Protein AF-A0A2K3MA76-F1 (afdb_monomer_lite)

Sequence (120 aa):
LRLFHVCEATLTKRLIEFENTDSSSLTVEELNAMAKEYEKNPVVLPNSEFKGSTSDDLVCEHKDSDVPCFALGLCEACYKDFDKLSGGFGGGLDPPAFQRAERERVKKTVSKERADVSIL

pLDDT: mean 79.53, std 14.63, range [44.19, 96.75]

Foldseek 3Di:
DPPDDDDPVVVVVVVVVVCPDPCVPDDPVRVVVVLVVVVVPPDDPPPDPCPPDPDQQAPPPCRVPPATRDPPSHGPVVQVVCCSVPVPPVDDDDDVVVVVVVVVVVVVVVVVVVVVVVVD

Structu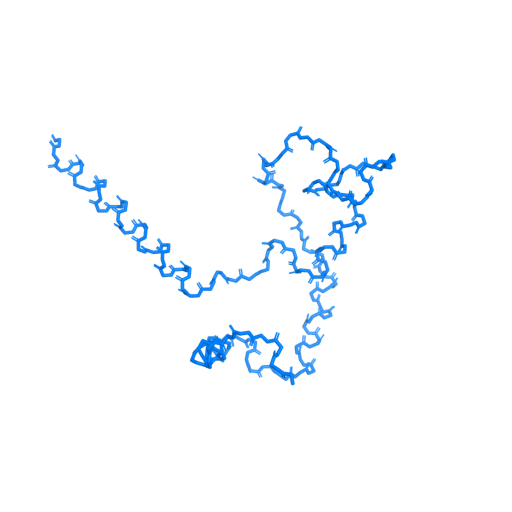re (mmCIF, N/CA/C/O backbone):
data_AF-A0A2K3MA76-F1
#
_entry.id   AF-A0A2K3MA76-F1
#
loop_
_atom_site.group_PDB
_atom_site.id
_atom_site.type_symbol
_atom_site.label_atom_id
_atom_site.label_alt_id
_atom_site.label_comp_id
_atom_site.label_asym_id
_atom_site.label_entity_id
_atom_site.label_seq_id
_atom_site.pdbx_PDB_ins_code
_atom_site.Cartn_x
_atom_site.Cartn_y
_atom_site.Cartn_z
_atom_site.occupancy
_atom_site.B_iso_or_equiv
_atom_site.auth_seq_id
_atom_site.auth_comp_id
_atom_site.auth_asym_id
_atom_site.auth_atom_id
_atom_site.pdbx_PDB_model_num
ATOM 1 N N . LEU A 1 1 ? -3.999 -24.295 9.321 1.00 51.06 1 LEU A N 1
ATOM 2 C CA . LEU A 1 1 ? -2.929 -23.306 9.065 1.00 51.06 1 LEU A CA 1
ATOM 3 C C . LEU A 1 1 ? -3.249 -22.020 9.822 1.00 51.06 1 LEU A C 1
ATOM 5 O O . LEU A 1 1 ? -4.307 -21.459 9.577 1.00 51.06 1 LEU A O 1
ATOM 9 N N . ARG A 1 2 ? -2.384 -21.560 10.739 1.00 61.66 2 ARG A N 1
ATOM 10 C CA . ARG A 1 2 ? -2.339 -20.135 11.120 1.00 61.66 2 ARG A CA 1
ATOM 11 C C . ARG A 1 2 ? -1.267 -19.511 10.244 1.00 61.66 2 ARG A C 1
ATOM 13 O O . ARG A 1 2 ? -0.106 -19.866 10.388 1.00 61.66 2 ARG A O 1
ATOM 20 N N . LEU A 1 3 ? -1.679 -18.679 9.292 1.00 71.69 3 LEU A N 1
ATOM 21 C CA . LEU A 1 3 ? -0.782 -18.152 8.262 1.00 71.69 3 LEU A CA 1
ATOM 22 C C . LEU A 1 3 ? 0.184 -17.088 8.821 1.00 71.69 3 LEU A C 1
ATOM 24 O O . LEU A 1 3 ? 1.248 -16.880 8.257 1.00 71.69 3 LEU A O 1
ATOM 28 N N . PHE A 1 4 ? -0.144 -16.472 9.965 1.00 72.25 4 PHE A N 1
ATOM 29 C CA . PHE A 1 4 ? 0.675 -15.443 10.608 1.00 72.25 4 PHE A CA 1
ATOM 30 C C . PHE A 1 4 ? 0.630 -15.554 12.140 1.00 72.25 4 PHE A C 1
ATOM 32 O O . PHE A 1 4 ? -0.422 -15.828 12.724 1.00 72.25 4 PHE A O 1
ATOM 39 N N . HIS A 1 5 ? 1.763 -15.303 12.803 1.00 82.56 5 HIS A N 1
ATOM 40 C CA . HIS A 1 5 ? 1.861 -15.189 14.263 1.00 82.56 5 HIS A CA 1
ATOM 41 C C . HIS A 1 5 ? 1.586 -13.746 14.705 1.00 82.56 5 HIS A C 1
ATOM 43 O O . HIS A 1 5 ? 2.498 -13.012 15.077 1.00 82.56 5 HIS A O 1
ATOM 49 N N . VAL A 1 6 ? 0.320 -13.330 14.645 1.00 86.94 6 VAL A N 1
ATOM 50 C CA . VAL A 1 6 ? -0.126 -12.006 15.107 1.00 86.94 6 VAL A CA 1
ATOM 51 C C . VAL A 1 6 ? -1.101 -12.170 16.270 1.00 86.94 6 VAL A C 1
ATOM 53 O O . VAL A 1 6 ? -1.945 -13.064 16.268 1.00 86.94 6 VAL A O 1
ATOM 56 N N . CYS A 1 7 ? -0.967 -11.312 17.283 1.00 89.62 7 CYS A N 1
ATOM 57 C CA . CYS A 1 7 ? -1.887 -11.267 18.415 1.00 89.62 7 CYS A CA 1
ATOM 58 C C . CYS A 1 7 ? -3.274 -10.790 17.960 1.00 89.62 7 CYS A C 1
ATOM 60 O O . CYS A 1 7 ? -3.385 -9.803 17.233 1.00 89.62 7 CYS A O 1
ATOM 62 N N . GLU A 1 8 ? -4.332 -11.442 18.439 1.00 91.25 8 GLU A N 1
ATOM 63 C CA . GLU A 1 8 ? -5.719 -11.071 18.138 1.00 91.25 8 GLU A CA 1
ATOM 64 C C . GLU A 1 8 ? -6.002 -9.598 18.460 1.00 91.25 8 GLU A C 1
ATOM 66 O O . GLU A 1 8 ? -6.529 -8.874 17.623 1.00 91.25 8 GLU A O 1
ATOM 71 N N . ALA A 1 9 ? -5.531 -9.105 19.610 1.00 91.38 9 ALA A N 1
ATOM 72 C CA . ALA A 1 9 ? -5.682 -7.700 19.989 1.00 91.38 9 ALA A CA 1
ATOM 73 C C . ALA A 1 9 ? -5.041 -6.735 18.975 1.00 91.38 9 ALA A C 1
ATOM 75 O O . ALA A 1 9 ? -5.537 -5.628 18.760 1.00 91.38 9 ALA A O 1
ATOM 76 N N . THR A 1 10 ? -3.943 -7.146 18.334 1.00 89.38 10 THR A N 1
ATOM 77 C CA . THR A 1 10 ? -3.314 -6.363 17.267 1.00 89.38 10 THR A CA 1
ATOM 78 C C . THR A 1 10 ? -4.192 -6.338 16.022 1.00 89.38 10 THR A C 1
ATOM 80 O O . THR A 1 10 ? -4.365 -5.265 15.450 1.00 89.38 10 THR A O 1
ATOM 83 N N . LEU A 1 11 ? -4.785 -7.471 15.632 1.00 90.12 11 LEU A N 1
ATOM 84 C CA . LEU A 1 11 ? -5.709 -7.530 14.495 1.00 90.12 11 LEU A CA 1
ATOM 85 C C . LEU A 1 11 ? -6.953 -6.672 14.739 1.00 90.12 11 LEU A C 1
ATOM 87 O O . LEU A 1 11 ? -7.269 -5.821 13.912 1.00 90.12 11 LEU A O 1
ATOM 91 N N . THR A 1 12 ? -7.598 -6.810 15.898 1.00 92.00 12 THR A N 1
ATOM 92 C CA . THR A 1 12 ? -8.787 -6.018 16.253 1.00 92.00 12 THR A CA 1
ATOM 93 C C . THR A 1 12 ? -8.495 -4.523 16.224 1.00 92.00 12 THR A C 1
ATOM 95 O O . THR A 1 12 ? -9.280 -3.745 15.689 1.00 92.00 12 THR A O 1
ATOM 98 N N . LYS A 1 13 ? -7.330 -4.102 16.730 1.00 90.25 13 LYS A N 1
ATOM 99 C CA . LYS A 1 13 ? -6.934 -2.692 16.677 1.00 90.25 13 LYS A CA 1
ATOM 100 C C . LYS A 1 13 ? -6.809 -2.179 15.242 1.00 90.25 13 LYS A C 1
ATOM 102 O O . LYS A 1 13 ? -7.229 -1.060 14.976 1.00 90.25 13 LYS A O 1
ATOM 107 N N . ARG A 1 14 ? -6.270 -2.985 14.322 1.00 88.81 14 ARG A N 1
ATOM 108 C CA . ARG A 1 14 ? -6.175 -2.618 12.901 1.00 88.81 14 ARG A CA 1
ATOM 109 C C . ARG A 1 14 ? -7.538 -2.557 12.215 1.00 88.81 14 ARG A C 1
ATOM 111 O O . ARG A 1 14 ? -7.737 -1.676 11.390 1.00 88.81 14 ARG A O 1
ATOM 118 N N . LEU A 1 15 ? -8.475 -3.428 12.587 1.00 91.94 15 LEU A N 1
ATOM 119 C CA . LEU A 1 15 ? -9.848 -3.378 12.072 1.00 91.94 15 LEU A CA 1
ATOM 120 C C . LEU A 1 15 ? -10.577 -2.105 12.518 1.00 91.94 15 LEU A C 1
ATOM 122 O O . LEU A 1 15 ? -11.192 -1.444 11.692 1.00 91.94 15 LEU A O 1
ATOM 126 N N . ILE A 1 16 ? -10.433 -1.710 13.786 1.00 91.50 16 ILE A N 1
ATOM 127 C CA . ILE A 1 16 ? -10.991 -0.444 14.288 1.00 91.50 16 ILE A CA 1
ATOM 128 C C . ILE A 1 16 ? -10.325 0.753 13.595 1.00 91.50 16 ILE A C 1
ATOM 130 O O . ILE A 1 16 ? -10.993 1.716 13.234 1.00 91.50 16 ILE A O 1
ATOM 134 N N . GLU A 1 17 ? -9.003 0.722 13.396 1.00 88.31 17 GLU A N 1
ATOM 135 C CA . GLU A 1 17 ? -8.302 1.772 12.640 1.00 88.31 17 GLU A CA 1
ATOM 136 C C . GLU A 1 17 ? -8.861 1.898 11.213 1.00 88.31 17 GLU A C 1
ATOM 138 O O . GLU A 1 17 ? -9.072 3.018 10.760 1.00 88.31 17 GLU A O 1
ATOM 143 N N . PHE A 1 18 ? -9.157 0.777 10.547 1.00 88.31 18 PHE A N 1
ATOM 144 C CA . PHE A 1 18 ? -9.784 0.763 9.224 1.00 88.31 18 PHE A CA 1
ATOM 145 C C . PHE A 1 18 ? -11.219 1.303 9.241 1.00 88.31 18 PHE A C 1
ATOM 147 O O . PHE A 1 18 ? -11.556 2.114 8.386 1.00 88.31 18 PHE A O 1
ATOM 154 N N . GLU A 1 19 ? -12.041 0.919 10.222 1.00 91.62 19 GLU A N 1
ATOM 155 C CA . GLU A 1 19 ? -13.429 1.390 10.370 1.00 91.62 19 GLU A CA 1
ATOM 156 C C . GLU A 1 19 ? -13.531 2.925 10.419 1.00 91.62 19 GLU A C 1
ATOM 158 O O . GLU A 1 19 ? -14.496 3.503 9.930 1.00 91.62 19 GLU A O 1
ATOM 163 N N . ASN A 1 20 ? -12.500 3.595 10.936 1.00 88.56 20 ASN A N 1
ATOM 164 C CA . ASN A 1 20 ? -12.433 5.054 11.027 1.00 88.56 20 ASN A CA 1
ATOM 165 C C . ASN A 1 20 ? -11.876 5.747 9.765 1.00 88.56 20 ASN A C 1
ATOM 167 O O . ASN A 1 20 ? -11.616 6.949 9.802 1.00 88.56 20 ASN A O 1
ATOM 171 N N . THR A 1 21 ? -11.638 5.017 8.674 1.00 87.25 21 THR A N 1
ATOM 172 C CA . THR A 1 21 ? -11.213 5.593 7.386 1.00 87.25 21 THR A CA 1
ATOM 173 C C . THR A 1 21 ? -12.410 5.851 6.477 1.00 87.25 21 THR A C 1
ATOM 175 O O . THR A 1 21 ? -13.410 5.147 6.569 1.00 87.25 21 THR A O 1
ATOM 178 N N . ASP A 1 22 ? -12.296 6.796 5.541 1.00 88.31 22 ASP A N 1
ATOM 179 C CA . ASP A 1 22 ? -13.373 7.095 4.580 1.00 88.31 22 ASP A CA 1
ATOM 180 C C . ASP A 1 22 ? -13.759 5.863 3.736 1.00 88.31 22 ASP A C 1
ATOM 182 O O . ASP A 1 22 ? -14.926 5.656 3.396 1.00 88.31 22 ASP A O 1
ATOM 186 N N . SER A 1 23 ? -12.780 4.993 3.465 1.00 88.94 23 SER A N 1
ATOM 187 C CA . SER A 1 23 ? -12.959 3.746 2.721 1.00 88.94 23 SER A CA 1
ATOM 188 C C . SER A 1 23 ? -13.808 2.695 3.442 1.00 88.94 23 SER A C 1
ATOM 190 O O . SER A 1 23 ? -14.262 1.761 2.787 1.00 88.94 23 SER A O 1
ATOM 192 N N . SER A 1 24 ? -14.034 2.807 4.757 1.00 92.69 24 SER A N 1
ATOM 193 C CA . SER A 1 24 ? -14.785 1.795 5.522 1.00 92.69 24 SER A CA 1
ATOM 194 C C . SER A 1 24 ? -16.270 1.747 5.172 1.00 92.69 24 SER A C 1
ATOM 196 O O . SER A 1 24 ? -16.919 0.717 5.345 1.00 92.69 24 SER A O 1
ATOM 198 N N . SER A 1 25 ? -16.794 2.865 4.671 1.00 93.94 25 SER A N 1
ATOM 199 C CA . SER A 1 25 ? -18.189 3.016 4.263 1.00 93.94 25 SER A CA 1
ATOM 200 C C . SER A 1 25 ? -18.482 2.452 2.871 1.00 93.94 25 SER A C 1
ATOM 202 O O . SER A 1 25 ? -19.647 2.343 2.494 1.00 93.94 25 SER A O 1
ATOM 204 N N . LEU A 1 26 ? -17.438 2.092 2.119 1.00 94.62 26 LEU A N 1
ATOM 205 C CA . LEU A 1 26 ? -17.542 1.652 0.736 1.00 94.62 26 LEU A CA 1
ATOM 206 C C . LEU A 1 26 ? -17.816 0.152 0.646 1.00 94.62 26 LEU A C 1
ATOM 208 O O . LEU A 1 26 ? -17.221 -0.674 1.344 1.00 94.62 26 LEU A O 1
ATOM 212 N N . THR A 1 27 ? -18.687 -0.205 -0.287 1.00 96.00 27 THR A N 1
ATOM 213 C CA . THR A 1 27 ? -18.887 -1.585 -0.727 1.00 96.00 27 THR A CA 1
ATOM 214 C C . THR A 1 27 ? -17.664 -2.107 -1.483 1.00 96.00 27 THR A C 1
ATOM 216 O O . THR A 1 27 ? -16.802 -1.355 -1.949 1.00 96.00 27 THR A O 1
ATOM 219 N N . VAL A 1 28 ? -17.591 -3.429 -1.646 1.00 93.81 28 VAL A N 1
ATOM 220 C CA . VAL A 1 28 ? -16.512 -4.077 -2.407 1.00 93.81 28 VAL A CA 1
ATOM 221 C C . VAL A 1 28 ? -16.508 -3.587 -3.858 1.00 93.81 28 VAL A C 1
ATOM 223 O O . VAL A 1 28 ? -15.447 -3.390 -4.453 1.00 93.81 28 VAL A O 1
ATOM 226 N N . GLU A 1 29 ? -17.683 -3.362 -4.438 1.00 96.75 29 GLU A N 1
ATOM 227 C CA . GLU A 1 29 ? -17.850 -2.850 -5.793 1.00 96.75 29 GLU A CA 1
ATOM 228 C C . GLU A 1 29 ? -17.333 -1.412 -5.922 1.00 96.75 29 GLU A C 1
ATOM 230 O O . GLU A 1 29 ? -16.603 -1.113 -6.870 1.00 96.75 29 GLU A O 1
ATOM 235 N N . GLU A 1 30 ? -17.651 -0.546 -4.958 1.00 96.00 30 GLU A N 1
ATOM 236 C CA . GLU A 1 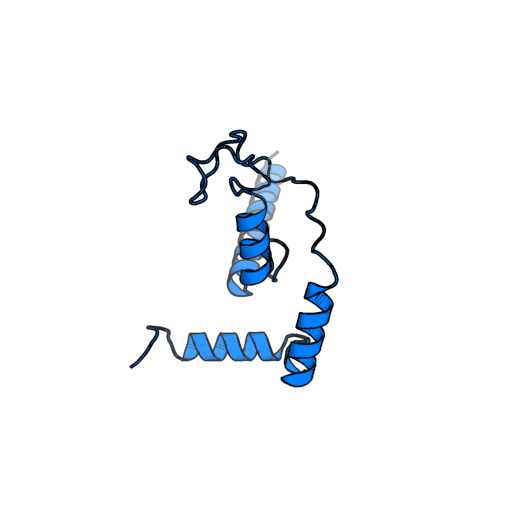30 ? -17.185 0.847 -4.923 1.00 96.00 30 GLU A CA 1
ATOM 237 C C . GLU A 1 30 ? -15.669 0.938 -4.728 1.00 96.00 30 GLU A C 1
ATOM 239 O O . GLU A 1 30 ? -15.009 1.696 -5.439 1.00 96.00 30 GLU A O 1
ATOM 244 N N . LEU A 1 31 ? -15.092 0.114 -3.847 1.00 92.12 31 LEU A N 1
ATOM 245 C CA . LEU A 1 31 ? -13.637 0.017 -3.677 1.00 92.12 31 LEU A CA 1
ATOM 246 C C . LEU A 1 31 ? -12.941 -0.407 -4.976 1.00 92.12 31 LEU A C 1
ATOM 248 O O . LEU A 1 31 ? -11.938 0.187 -5.374 1.00 92.12 31 LEU A O 1
ATOM 252 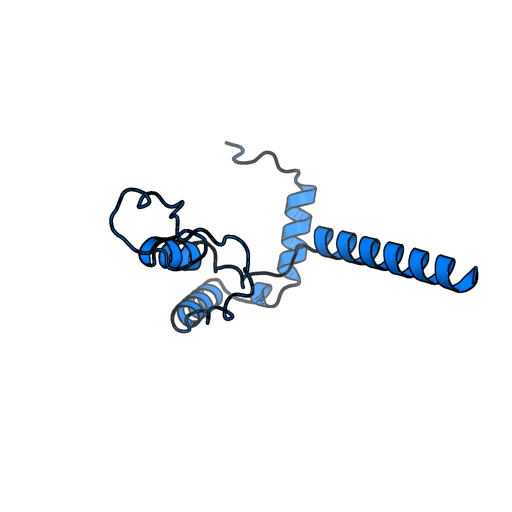N N . ASN A 1 32 ? -13.489 -1.403 -5.675 1.00 91.06 32 ASN A N 1
ATOM 253 C CA . ASN A 1 32 ? -12.944 -1.855 -6.955 1.00 91.06 32 ASN A CA 1
ATOM 254 C C . ASN A 1 32 ? -13.092 -0.801 -8.062 1.00 91.06 32 ASN A C 1
ATOM 256 O O . ASN A 1 32 ? -12.217 -0.687 -8.924 1.00 91.06 32 ASN A O 1
ATOM 260 N N . ALA A 1 33 ? -14.192 -0.045 -8.075 1.00 93.38 33 ALA A N 1
ATOM 261 C CA . ALA A 1 33 ? -14.383 1.055 -9.015 1.00 93.38 33 ALA A CA 1
ATOM 262 C C . ALA A 1 33 ? -13.362 2.171 -8.762 1.00 93.38 33 ALA A C 1
ATOM 264 O O . ALA A 1 33 ? -12.690 2.600 -9.700 1.00 93.38 33 ALA A O 1
ATOM 265 N N . MET A 1 34 ? -13.177 2.550 -7.497 1.00 88.06 34 MET A N 1
ATOM 266 C CA . MET A 1 34 ? -12.183 3.530 -7.072 1.00 88.06 34 MET A CA 1
ATOM 267 C C . MET A 1 34 ? -10.769 3.101 -7.482 1.00 88.06 34 MET A C 1
ATOM 269 O O . MET A 1 34 ? -10.059 3.881 -8.111 1.00 88.06 34 MET A O 1
ATOM 273 N N . ALA A 1 35 ? -10.378 1.845 -7.236 1.00 85.38 35 ALA A N 1
ATOM 274 C CA . ALA A 1 35 ? -9.077 1.322 -7.664 1.00 85.38 35 ALA A CA 1
ATOM 275 C C . ALA A 1 35 ? -8.856 1.467 -9.184 1.00 85.38 35 ALA A C 1
ATOM 277 O O . ALA A 1 35 ? -7.817 1.965 -9.615 1.00 85.38 35 ALA A O 1
ATOM 278 N N . LYS A 1 36 ? -9.863 1.128 -10.002 1.00 88.06 36 LYS A N 1
ATOM 279 C CA . LYS A 1 36 ? -9.806 1.298 -11.467 1.00 88.06 36 LYS A CA 1
ATOM 280 C C . LYS A 1 36 ? -9.718 2.761 -11.904 1.00 88.06 36 LYS A C 1
ATOM 282 O O . LYS A 1 36 ? -9.222 3.035 -12.994 1.00 88.06 36 LYS A O 1
ATOM 287 N N . GLU A 1 37 ? -10.258 3.698 -11.131 1.00 87.00 37 GLU A N 1
ATOM 288 C CA . GLU A 1 37 ? -10.107 5.132 -11.398 1.00 87.00 37 GLU A CA 1
ATOM 289 C C . GLU A 1 37 ? -8.716 5.641 -11.018 1.00 87.00 37 GLU A C 1
ATOM 291 O O . GLU A 1 37 ? -8.133 6.413 -11.781 1.00 87.00 37 GLU A O 1
ATOM 296 N N . TYR A 1 38 ? -8.149 5.167 -9.906 1.00 79.06 38 TYR A N 1
ATOM 297 C CA . TYR A 1 38 ? -6.767 5.466 -9.524 1.00 79.06 38 TYR A CA 1
ATOM 298 C C . TYR A 1 38 ? -5.765 4.959 -10.566 1.00 79.06 38 TYR A C 1
ATOM 300 O O . TYR A 1 38 ? -4.877 5.708 -10.954 1.00 79.06 38 TYR A O 1
ATOM 308 N N . GLU A 1 39 ? -5.950 3.756 -11.117 1.00 78.31 39 GLU A N 1
ATOM 309 C CA . GLU A 1 39 ? -5.084 3.223 -12.185 1.00 78.31 39 GLU A CA 1
ATOM 310 C C . GLU A 1 39 ? -5.085 4.077 -13.469 1.00 78.31 39 GLU A C 1
ATOM 312 O O . GLU A 1 39 ? -4.113 4.061 -14.225 1.00 78.31 39 GLU A O 1
ATOM 317 N N . LYS A 1 40 ? -6.161 4.832 -13.741 1.00 79.75 40 LYS A N 1
ATOM 318 C CA . LYS A 1 40 ? -6.241 5.734 -14.909 1.00 79.75 40 LYS A CA 1
ATOM 319 C C . LYS A 1 40 ? -5.471 7.037 -14.707 1.00 79.75 40 LYS A C 1
ATOM 321 O O . LYS A 1 40 ? -5.145 7.696 -15.693 1.00 79.75 40 LYS A O 1
ATOM 326 N N . ASN A 1 41 ? -5.216 7.414 -13.457 1.00 68.69 41 ASN A N 1
ATOM 327 C CA . ASN A 1 41 ? -4.498 8.625 -13.088 1.00 68.69 41 ASN A CA 1
ATOM 328 C C . ASN A 1 41 ? -3.098 8.222 -12.613 1.00 68.69 41 ASN A C 1
ATOM 330 O O . ASN A 1 41 ? -2.934 7.928 -11.430 1.00 68.69 41 ASN A O 1
ATOM 334 N N . PRO A 1 42 ? -2.087 8.175 -13.502 1.00 59.44 42 PRO A N 1
ATOM 335 C CA . PRO A 1 42 ? -0.742 7.801 -13.090 1.00 59.44 42 PRO A CA 1
ATOM 336 C C . PRO A 1 42 ? -0.293 8.720 -11.954 1.00 59.44 42 PRO A C 1
ATOM 338 O O . PRO A 1 42 ? -0.402 9.946 -12.068 1.00 59.44 42 PRO A O 1
ATOM 341 N N . VAL A 1 43 ? 0.192 8.125 -10.860 1.00 58.88 43 VAL A N 1
ATOM 342 C CA . VAL A 1 43 ? 0.822 8.872 -9.774 1.00 58.88 43 VAL A CA 1
ATOM 343 C C . VAL A 1 43 ? 1.954 9.667 -10.409 1.00 58.88 43 VAL A C 1
ATOM 345 O O . VAL A 1 43 ? 2.923 9.110 -10.923 1.00 58.88 43 VAL A O 1
ATOM 348 N N . VAL A 1 44 ? 1.788 10.989 -10.450 1.00 57.84 44 VAL A N 1
ATOM 349 C CA . VAL A 1 44 ? 2.843 11.891 -10.895 1.00 57.84 44 VAL A CA 1
ATOM 350 C C . VAL A 1 44 ? 3.983 11.666 -9.923 1.00 57.84 44 VAL A C 1
ATOM 352 O O . VAL A 1 44 ? 3.823 11.962 -8.739 1.00 57.84 44 VAL A O 1
ATOM 355 N N . LEU A 1 45 ? 5.104 11.113 -10.402 1.00 55.00 45 LEU A N 1
ATOM 356 C CA . LEU A 1 45 ? 6.322 11.073 -9.608 1.00 55.00 45 LEU A CA 1
ATOM 357 C C . LEU A 1 45 ? 6.538 12.499 -9.089 1.00 55.00 45 LEU A C 1
ATOM 359 O O . LEU A 1 45 ? 6.727 13.401 -9.914 1.00 55.00 45 LEU A O 1
ATOM 363 N N . PRO A 1 46 ? 6.489 12.757 -7.767 1.00 51.12 46 PRO A N 1
ATOM 364 C CA . PRO A 1 46 ? 7.009 14.014 -7.276 1.00 51.12 46 PRO A CA 1
ATOM 365 C C . PRO A 1 46 ? 8.459 14.025 -7.738 1.00 51.12 46 PRO A C 1
ATOM 367 O O . PRO A 1 46 ? 9.207 13.101 -7.410 1.00 51.12 46 PRO A O 1
ATOM 370 N N . ASN A 1 47 ? 8.806 14.996 -8.592 1.00 46.94 47 ASN A N 1
ATOM 371 C CA . ASN A 1 47 ? 10.160 15.164 -9.105 1.00 46.94 47 ASN A CA 1
ATOM 372 C C . ASN A 1 47 ? 11.119 14.955 -7.936 1.00 46.94 47 ASN A C 1
ATOM 374 O O . ASN A 1 47 ? 11.062 15.665 -6.935 1.00 46.94 47 ASN A O 1
ATOM 378 N N . SER A 1 48 ? 11.881 13.875 -8.044 1.00 47.97 48 SER A N 1
ATOM 379 C CA . SER A 1 48 ? 12.544 13.180 -6.956 1.00 47.97 48 SER A CA 1
ATOM 380 C C . SER A 1 48 ? 13.290 14.123 -6.009 1.00 47.97 48 SER A C 1
ATOM 382 O O . SER A 1 48 ? 14.384 14.588 -6.324 1.00 47.97 48 SER A O 1
ATOM 384 N N . GLU A 1 49 ? 12.775 14.305 -4.795 1.00 44.19 49 GLU A N 1
ATOM 385 C CA . GLU A 1 49 ? 13.633 14.626 -3.647 1.00 44.19 49 GLU A CA 1
ATOM 386 C C . GLU A 1 49 ? 14.260 13.359 -3.041 1.00 44.19 49 GLU A C 1
ATOM 388 O O . GLU A 1 49 ? 14.999 13.436 -2.060 1.00 44.19 49 GLU A O 1
ATOM 393 N N . PHE A 1 50 ? 14.063 12.184 -3.658 1.00 49.62 50 PHE A N 1
ATOM 394 C CA . PHE A 1 50 ? 14.872 11.003 -3.362 1.00 49.62 50 PHE A CA 1
ATOM 395 C C . PHE A 1 50 ? 16.270 11.164 -3.975 1.00 49.62 50 PHE A C 1
ATOM 397 O O . PHE A 1 50 ? 16.652 10.508 -4.941 1.00 49.62 50 PHE A O 1
ATOM 404 N N . LYS A 1 51 ? 17.059 12.063 -3.381 1.00 45.62 51 LYS A N 1
ATOM 405 C CA . LYS A 1 51 ? 18.498 12.260 -3.613 1.00 45.62 51 LYS A CA 1
ATOM 406 C C . LYS A 1 51 ? 19.300 11.115 -2.968 1.00 45.62 51 LYS 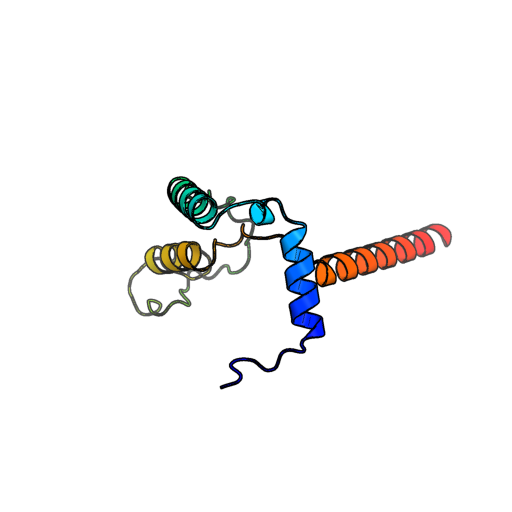A C 1
ATOM 408 O O . LYS A 1 51 ? 20.264 11.334 -2.241 1.00 45.62 51 LYS A O 1
ATOM 413 N N . GLY A 1 52 ? 18.817 9.890 -3.159 1.00 44.66 52 GLY A N 1
ATOM 414 C CA . GLY A 1 52 ? 19.120 8.724 -2.337 1.00 44.66 52 GLY A CA 1
ATOM 415 C C . GLY A 1 52 ? 19.775 7.567 -3.080 1.00 44.66 52 GLY A C 1
ATOM 416 O O . GLY A 1 52 ? 19.712 6.459 -2.580 1.00 44.66 52 GLY A O 1
ATOM 417 N N . SER A 1 53 ? 20.379 7.793 -4.245 1.00 46.41 53 SER A N 1
ATOM 418 C CA . SER A 1 53 ? 21.556 7.051 -4.722 1.00 46.41 53 SER A CA 1
ATOM 419 C C . SER A 1 53 ? 22.023 7.695 -6.021 1.00 46.41 53 SER A C 1
ATOM 421 O O . SER A 1 53 ? 21.317 7.683 -7.020 1.00 46.41 53 SER A O 1
ATOM 423 N N . THR A 1 54 ? 23.218 8.272 -6.020 1.00 50.31 54 THR A N 1
ATOM 424 C CA . THR A 1 54 ? 23.870 8.833 -7.214 1.00 50.31 54 THR A CA 1
ATOM 425 C C . THR A 1 54 ? 24.464 7.755 -8.128 1.00 50.31 54 THR A C 1
ATOM 427 O O . THR A 1 54 ? 25.334 8.059 -8.937 1.00 50.31 54 THR A O 1
ATOM 430 N N . SER A 1 55 ? 24.074 6.493 -7.954 1.00 58.78 55 SER A N 1
ATOM 431 C CA . SER A 1 55 ? 24.452 5.405 -8.843 1.00 58.78 55 SER A CA 1
ATOM 432 C C . SER A 1 55 ? 23.286 5.144 -9.785 1.00 58.78 55 SER A C 1
ATOM 434 O O . SER A 1 55 ? 22.220 4.723 -9.338 1.00 58.78 55 SER A O 1
ATOM 436 N N . ASP A 1 56 ? 23.515 5.341 -11.081 1.00 66.69 56 ASP A N 1
ATOM 437 C CA . ASP A 1 56 ? 22.630 4.865 -12.153 1.00 66.69 56 ASP A CA 1
ATOM 438 C C . ASP A 1 56 ? 22.590 3.321 -12.231 1.00 66.69 56 ASP A C 1
ATOM 440 O O . ASP A 1 56 ? 21.969 2.747 -13.123 1.00 66.69 56 ASP A O 1
ATOM 444 N N . ASP A 1 57 ? 23.238 2.642 -11.280 1.00 81.81 57 ASP A N 1
ATOM 445 C CA . ASP A 1 57 ? 23.269 1.198 -11.155 1.00 81.81 57 ASP A CA 1
ATOM 446 C C . ASP A 1 57 ? 21.887 0.653 -10.791 1.00 81.81 57 ASP A C 1
ATOM 448 O O . ASP A 1 57 ? 21.250 1.017 -9.796 1.00 81.81 57 ASP A O 1
ATOM 452 N N . LEU A 1 58 ? 21.443 -0.285 -11.612 1.00 89.06 58 LEU A N 1
ATOM 453 C CA . LEU A 1 58 ? 20.234 -1.048 -11.389 1.00 89.06 58 LEU A CA 1
ATOM 454 C C . LEU A 1 58 ? 20.415 -2.048 -10.238 1.00 89.06 58 LEU A C 1
ATOM 456 O O . LEU A 1 58 ? 21.417 -2.754 -10.138 1.00 89.06 58 LEU A O 1
ATOM 460 N N . VAL A 1 59 ? 19.383 -2.167 -9.406 1.00 90.56 59 VAL A N 1
ATOM 461 C CA . VAL A 1 59 ? 19.252 -3.178 -8.343 1.00 90.56 59 VAL A CA 1
ATOM 462 C C . VAL A 1 59 ? 18.129 -4.181 -8.616 1.00 90.56 59 VAL A C 1
ATOM 464 O O . VAL A 1 59 ? 17.965 -5.146 -7.871 1.00 90.56 59 VAL A O 1
ATOM 467 N N . CYS A 1 60 ? 17.354 -3.971 -9.684 1.00 91.62 60 CYS A N 1
ATOM 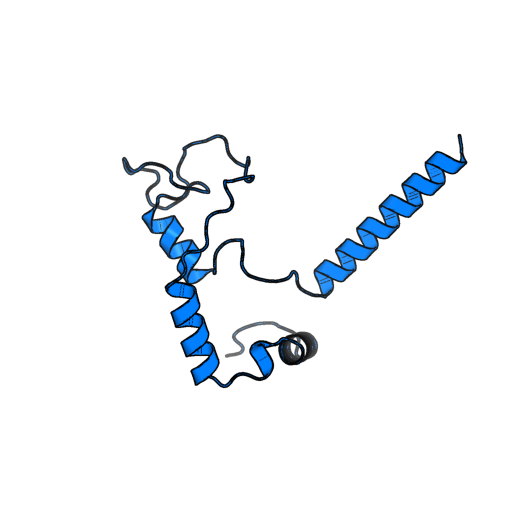468 C CA . CYS A 1 60 ? 16.406 -4.965 -10.182 1.00 91.62 60 CYS A CA 1
ATOM 469 C C . CYS A 1 60 ? 17.121 -6.152 -10.850 1.00 91.62 60 CYS A C 1
ATOM 471 O O . CYS A 1 60 ? 18.326 -6.124 -11.099 1.00 91.62 60 CYS A O 1
ATOM 473 N N . GLU A 1 61 ? 16.366 -7.198 -11.186 1.00 92.94 61 GLU A N 1
ATOM 474 C CA . GLU A 1 61 ? 16.900 -8.379 -11.883 1.00 92.94 61 GLU A CA 1
ATOM 475 C C . GLU A 1 61 ? 17.568 -8.051 -13.232 1.00 92.94 61 GLU A C 1
ATOM 477 O O . GLU A 1 61 ? 18.445 -8.784 -13.677 1.00 92.94 61 GLU A O 1
ATOM 482 N N . HIS A 1 62 ? 17.225 -6.909 -13.838 1.00 92.88 62 HIS A N 1
ATOM 483 C CA . HIS A 1 62 ? 17.781 -6.432 -15.105 1.00 92.88 62 HIS A CA 1
ATOM 484 C C . HIS A 1 62 ? 19.108 -5.674 -14.962 1.00 92.88 62 HIS A C 1
ATOM 486 O O . HIS A 1 62 ? 19.534 -5.020 -15.908 1.00 92.88 62 HIS A O 1
ATOM 492 N N . LYS A 1 63 ? 19.778 -5.745 -13.808 1.00 89.06 63 LYS A N 1
ATOM 493 C CA . LYS A 1 63 ? 21.038 -5.023 -13.568 1.00 89.06 63 LYS A CA 1
ATOM 494 C C . LYS A 1 63 ? 22.183 -5.351 -14.526 1.00 89.06 63 LYS A C 1
ATOM 496 O O . LYS A 1 63 ? 23.035 -4.509 -14.764 1.00 89.06 63 LYS A O 1
ATOM 501 N N . ASP A 1 64 ? 22.183 -6.568 -15.063 1.00 88.75 64 ASP A N 1
ATOM 502 C CA . ASP A 1 64 ? 23.186 -7.048 -16.017 1.00 88.75 64 ASP A CA 1
ATOM 503 C C . ASP A 1 64 ? 22.704 -6.884 -17.474 1.00 88.75 64 ASP A C 1
ATOM 505 O O . ASP A 1 64 ? 23.349 -7.349 -18.413 1.00 88.75 64 ASP A O 1
ATOM 509 N N . SER A 1 65 ? 21.538 -6.259 -17.670 1.00 86.19 65 SER A N 1
ATOM 510 C CA . SER A 1 65 ? 20.988 -5.923 -18.984 1.00 86.19 65 SER A CA 1
ATOM 511 C C . SER A 1 65 ? 21.366 -4.494 -19.365 1.00 86.19 65 SER A C 1
ATOM 513 O O . SER A 1 65 ? 21.512 -3.634 -18.504 1.00 86.19 65 SER A O 1
ATOM 515 N N . ASP A 1 66 ? 21.447 -4.218 -20.665 1.00 85.62 66 ASP A N 1
ATOM 516 C CA . ASP A 1 66 ? 21.752 -2.885 -21.210 1.00 85.62 66 ASP A CA 1
ATOM 517 C C . ASP A 1 66 ? 20.522 -1.951 -21.179 1.00 85.62 66 ASP A C 1
ATOM 519 O O . ASP A 1 66 ? 20.175 -1.296 -22.162 1.00 85.62 66 ASP A O 1
ATOM 523 N N . VAL A 1 67 ? 19.781 -1.963 -20.066 1.00 87.75 67 VAL A N 1
ATOM 524 C CA . VAL A 1 67 ? 18.591 -1.128 -19.866 1.00 87.75 67 VAL A CA 1
ATOM 525 C C . VAL A 1 67 ? 18.920 0.018 -18.911 1.00 87.75 67 VAL A C 1
ATOM 527 O O . VAL A 1 67 ? 19.610 -0.196 -17.917 1.00 87.75 67 VAL A O 1
ATOM 530 N N . PRO A 1 68 ? 18.441 1.243 -19.176 1.00 87.44 68 PRO A N 1
ATOM 531 C CA . PRO A 1 68 ? 18.726 2.371 -18.304 1.00 87.44 68 PRO A CA 1
ATOM 532 C C . PRO A 1 68 ? 17.947 2.276 -16.987 1.00 87.44 68 PRO A C 1
ATOM 534 O O . PRO A 1 68 ? 16.819 1.768 -16.930 1.00 87.44 68 PRO A O 1
ATOM 537 N N . CYS A 1 69 ? 18.533 2.836 -15.931 1.00 88.31 69 CYS A N 1
ATOM 538 C CA . CYS A 1 69 ? 17.812 3.129 -14.701 1.00 88.31 69 CYS A CA 1
ATOM 539 C C . CYS A 1 69 ? 16.734 4.188 -14.964 1.00 88.31 69 CYS A C 1
ATOM 541 O O . CYS A 1 69 ? 16.976 5.187 -15.640 1.00 88.31 69 CYS A O 1
ATOM 543 N N . PHE A 1 70 ? 15.534 3.951 -14.436 1.00 85.38 70 PHE A N 1
ATOM 544 C CA . PHE A 1 70 ? 14.413 4.881 -14.510 1.00 85.38 70 PHE A CA 1
ATOM 545 C C . PHE A 1 70 ? 14.239 5.628 -13.186 1.00 85.38 70 PHE A C 1
ATOM 547 O O . PHE A 1 70 ? 14.273 6.855 -13.156 1.00 85.38 70 PH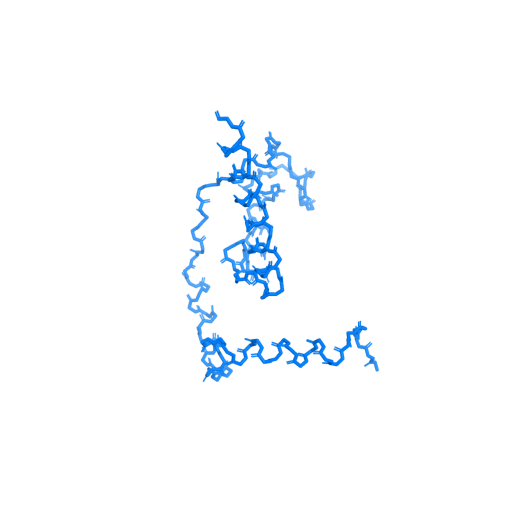E A O 1
ATOM 554 N N . ALA A 1 71 ? 14.076 4.896 -12.081 1.00 84.06 71 ALA A N 1
ATOM 555 C CA . ALA A 1 71 ? 13.960 5.465 -10.741 1.00 84.06 71 ALA A CA 1
ATOM 556 C C . ALA A 1 71 ? 14.254 4.403 -9.675 1.00 84.06 71 ALA A C 1
ATOM 558 O O . ALA A 1 71 ? 13.924 3.233 -9.857 1.00 84.06 71 ALA A O 1
ATOM 559 N N . LEU A 1 72 ? 14.826 4.814 -8.537 1.00 81.31 72 LEU A N 1
ATOM 560 C CA . LEU A 1 72 ? 15.068 3.949 -7.367 1.00 81.31 72 LEU A CA 1
ATOM 561 C C . LEU A 1 72 ? 15.909 2.692 -7.669 1.00 81.31 72 LEU A C 1
ATOM 563 O O . LEU A 1 72 ? 15.711 1.644 -7.057 1.00 81.31 72 LEU A O 1
ATOM 567 N N . GLY A 1 73 ? 16.820 2.775 -8.643 1.00 87.56 73 GLY A N 1
ATOM 568 C CA . GLY A 1 73 ? 17.601 1.623 -9.101 1.00 87.56 73 GLY A CA 1
ATOM 569 C C . GLY A 1 73 ? 16.769 0.575 -9.857 1.00 87.56 73 GLY A C 1
ATOM 570 O O . GLY A 1 73 ? 17.203 -0.565 -10.022 1.00 87.56 73 GLY A O 1
ATOM 571 N N . LEU A 1 74 ? 15.564 0.918 -10.314 1.00 89.31 74 LEU A N 1
ATOM 572 C CA . LEU A 1 74 ? 14.715 0.059 -11.135 1.00 89.31 74 LEU A CA 1
ATOM 573 C C . LEU A 1 74 ? 14.696 0.564 -12.578 1.00 89.31 74 LEU A C 1
ATOM 575 O O . LEU A 1 74 ? 14.661 1.772 -12.826 1.00 89.31 74 LEU A O 1
ATOM 579 N N . CYS A 1 75 ? 14.662 -0.366 -13.533 1.00 92.25 75 CYS A N 1
ATOM 580 C CA . CYS A 1 75 ? 14.300 -0.035 -14.906 1.00 92.25 75 CYS A CA 1
ATOM 581 C C . CYS A 1 75 ? 12.810 0.347 -14.970 1.00 92.25 75 CYS A C 1
ATOM 583 O O . CYS A 1 75 ? 12.039 0.049 -14.054 1.00 92.25 75 CYS A O 1
ATOM 585 N N . GLU A 1 76 ? 12.382 0.988 -16.057 1.00 90.50 76 GLU A N 1
ATOM 586 C CA . GLU A 1 76 ? 11.014 1.512 -16.180 1.00 90.50 76 GLU A CA 1
ATOM 587 C C . GLU A 1 76 ? 9.937 0.428 -15.997 1.00 90.50 76 GLU A C 1
ATOM 589 O O . GLU A 1 76 ? 8.936 0.661 -15.321 1.00 90.50 76 GLU A O 1
ATOM 594 N N . ALA A 1 77 ? 10.151 -0.769 -16.554 1.00 91.81 77 ALA A N 1
ATOM 595 C CA . ALA A 1 77 ? 9.212 -1.883 -16.425 1.00 91.81 77 ALA A CA 1
ATOM 596 C C . ALA A 1 77 ? 9.064 -2.331 -14.961 1.00 91.81 77 ALA A C 1
ATOM 598 O O . ALA A 1 77 ? 7.956 -2.337 -14.429 1.00 91.81 77 ALA A O 1
ATOM 599 N N . CYS A 1 78 ? 10.183 -2.606 -14.280 1.00 92.25 78 CYS A N 1
ATOM 600 C CA . CYS A 1 78 ? 10.169 -2.997 -12.870 1.00 92.25 78 CYS A CA 1
ATOM 601 C C . CYS A 1 78 ? 9.616 -1.892 -11.963 1.00 92.25 78 CYS A C 1
ATOM 603 O O . CYS A 1 78 ? 8.954 -2.198 -10.975 1.00 92.25 78 CYS A O 1
ATOM 605 N N . TYR A 1 79 ? 9.866 -0.619 -12.284 1.00 89.06 79 TYR A N 1
ATOM 606 C CA . TYR A 1 79 ? 9.298 0.498 -11.535 1.00 89.06 79 TYR A CA 1
ATOM 607 C C . TYR A 1 79 ? 7.774 0.551 -11.668 1.00 89.06 79 TYR A C 1
ATOM 609 O O . TYR A 1 79 ? 7.085 0.691 -10.662 1.00 89.06 79 TYR A O 1
ATOM 617 N N . LYS A 1 80 ? 7.233 0.409 -12.884 1.00 87.31 80 LYS A N 1
ATOM 618 C CA . LYS A 1 80 ? 5.778 0.408 -13.112 1.00 87.31 80 LYS A CA 1
ATOM 619 C C . LYS A 1 80 ? 5.092 -0.774 -12.435 1.00 87.31 80 LYS A C 1
ATOM 621 O O . LYS A 1 80 ? 4.020 -0.602 -11.864 1.00 87.31 80 LYS A O 1
ATOM 626 N N . ASP A 1 81 ? 5.717 -1.947 -12.459 1.00 90.50 81 ASP A N 1
ATOM 627 C CA . ASP A 1 81 ? 5.201 -3.117 -11.747 1.00 90.50 81 ASP A CA 1
ATOM 628 C C . ASP A 1 81 ? 5.241 -2.910 -10.230 1.00 90.50 81 ASP A C 1
ATOM 630 O O . ASP A 1 81 ? 4.267 -3.213 -9.538 1.00 90.50 81 ASP A O 1
ATOM 634 N N . PHE A 1 82 ? 6.332 -2.339 -9.712 1.00 88.62 82 PHE A N 1
ATOM 635 C CA . PHE A 1 82 ? 6.439 -1.945 -8.309 1.00 88.62 82 PHE A CA 1
ATOM 636 C C . PHE A 1 82 ? 5.337 -0.955 -7.922 1.00 88.62 82 PHE A C 1
ATOM 638 O O . PHE A 1 82 ? 4.632 -1.195 -6.944 1.00 88.62 82 PHE A O 1
ATOM 645 N N . ASP A 1 83 ? 5.164 0.126 -8.679 1.00 84.44 83 ASP A N 1
ATOM 646 C CA . ASP A 1 83 ? 4.161 1.159 -8.414 1.00 84.44 83 ASP A CA 1
ATOM 647 C C . ASP A 1 83 ? 2.748 0.568 -8.429 1.00 84.44 83 ASP A C 1
ATOM 649 O O . ASP A 1 83 ? 1.983 0.757 -7.486 1.00 84.44 83 ASP A O 1
ATOM 653 N N . LYS A 1 84 ? 2.444 -0.279 -9.418 1.00 83.31 84 LYS A N 1
ATOM 654 C CA . LYS A 1 84 ? 1.153 -0.964 -9.531 1.00 83.31 84 LYS A CA 1
ATOM 655 C C . LYS A 1 84 ? 0.871 -1.922 -8.370 1.00 83.31 84 LYS A C 1
ATOM 657 O O . LYS A 1 84 ? -0.263 -1.994 -7.905 1.00 83.31 84 LYS A O 1
ATOM 662 N N . LEU A 1 85 ? 1.866 -2.693 -7.927 1.00 84.31 85 LEU A N 1
ATOM 663 C CA . LEU A 1 85 ? 1.695 -3.674 -6.846 1.00 84.31 85 LEU A CA 1
ATOM 664 C C . LEU A 1 85 ? 1.692 -3.032 -5.455 1.00 84.31 85 LEU A C 1
ATOM 666 O O . LEU A 1 85 ? 1.005 -3.525 -4.561 1.00 84.31 85 LEU A O 1
ATOM 670 N N . SER A 1 86 ? 2.479 -1.974 -5.254 1.00 82.69 86 SER A N 1
ATOM 671 C CA . SER A 1 86 ? 2.659 -1.333 -3.944 1.00 82.69 86 SER A CA 1
ATOM 672 C C . SER A 1 86 ? 1.792 -0.091 -3.731 1.00 82.69 86 SER A C 1
ATOM 674 O O . SER A 1 86 ? 1.603 0.312 -2.586 1.00 82.69 86 SER A O 1
ATOM 676 N N . GLY A 1 87 ? 1.262 0.509 -4.802 1.00 76.31 87 GLY A N 1
ATOM 677 C CA . GLY A 1 87 ? 0.672 1.851 -4.771 1.00 76.31 87 GLY A CA 1
ATOM 678 C C . GLY A 1 87 ? 1.720 2.974 -4.734 1.00 76.31 87 GLY A C 1
ATOM 679 O O . GLY A 1 87 ? 1.390 4.113 -4.397 1.00 76.31 87 GLY A O 1
ATOM 680 N N . GLY A 1 88 ? 2.982 2.648 -5.031 1.00 77.69 88 GLY A N 1
ATOM 681 C CA . GLY A 1 88 ? 4.103 3.580 -5.032 1.00 77.69 88 GLY A CA 1
ATOM 682 C C . GLY A 1 88 ? 4.490 4.080 -3.638 1.00 77.69 88 GLY A C 1
ATOM 683 O O . GLY A 1 88 ? 4.112 3.527 -2.609 1.00 77.69 88 GLY A O 1
ATOM 684 N N . PHE A 1 89 ? 5.264 5.169 -3.593 1.00 66.94 89 PHE A N 1
ATOM 685 C CA . PHE A 1 89 ? 5.668 5.821 -2.333 1.00 66.94 89 PHE A CA 1
ATOM 686 C C . PHE A 1 89 ? 4.670 6.876 -1.839 1.00 66.94 89 PHE A C 1
ATOM 688 O O . PHE A 1 89 ? 4.801 7.368 -0.722 1.00 66.94 89 PHE A O 1
ATOM 695 N N . GLY A 1 90 ? 3.679 7.236 -2.659 1.00 65.75 90 GLY A N 1
ATOM 696 C CA . GLY A 1 90 ? 2.620 8.181 -2.290 1.00 65.75 90 GLY A CA 1
ATOM 697 C C . GLY A 1 90 ? 1.451 7.545 -1.530 1.00 65.75 90 GLY A C 1
ATOM 698 O O . GLY A 1 90 ? 0.493 8.243 -1.201 1.00 65.75 90 GLY A O 1
ATOM 699 N N . GLY A 1 91 ? 1.494 6.231 -1.285 1.00 63.31 91 GLY A N 1
ATOM 700 C CA . GLY A 1 91 ? 0.366 5.456 -0.781 1.00 63.31 91 GLY A CA 1
ATOM 701 C C . GLY A 1 91 ? 0.410 5.203 0.725 1.00 63.31 91 GLY A C 1
ATOM 702 O O . GLY A 1 91 ? 1.096 4.296 1.188 1.00 63.31 91 GLY A O 1
ATOM 703 N N . GLY A 1 92 ? -0.407 5.939 1.479 1.00 65.12 92 GLY A N 1
ATOM 704 C CA . GLY A 1 92 ? -0.808 5.572 2.841 1.00 65.12 92 GLY A CA 1
ATOM 705 C C . GLY A 1 92 ? -0.333 6.523 3.938 1.00 65.12 92 GLY A C 1
ATOM 706 O O . GLY A 1 92 ? 0.762 7.074 3.902 1.00 65.12 92 GLY A O 1
ATOM 707 N N . LEU A 1 93 ? -1.182 6.710 4.950 1.00 65.94 93 LEU A N 1
ATOM 708 C CA . LEU A 1 93 ? -0.789 7.397 6.175 1.00 65.94 93 LEU A CA 1
ATOM 709 C C . LEU A 1 93 ? 0.017 6.446 7.055 1.00 65.94 93 LEU A C 1
ATOM 711 O O . LEU A 1 93 ? -0.342 5.277 7.215 1.00 65.94 93 LEU A O 1
ATOM 715 N N . ASP A 1 94 ? 1.054 6.982 7.697 1.00 80.56 94 ASP A N 1
ATOM 716 C CA . ASP A 1 94 ? 1.783 6.254 8.727 1.00 80.56 94 ASP A CA 1
ATOM 717 C C . ASP A 1 94 ? 0.816 5.645 9.750 1.00 80.56 94 ASP A C 1
ATOM 719 O O . ASP A 1 94 ? -0.146 6.305 10.163 1.00 80.56 94 ASP A O 1
ATOM 723 N N . PRO A 1 95 ? 1.062 4.419 10.238 1.00 78.94 95 PRO A N 1
ATOM 724 C CA . PRO A 1 95 ? 0.166 3.798 11.196 1.00 78.94 95 PRO A CA 1
ATOM 725 C C . PRO A 1 95 ? 0.065 4.661 12.467 1.00 78.94 95 PRO A C 1
ATOM 727 O O . PRO A 1 95 ? 1.073 5.228 12.902 1.00 78.94 95 PRO A O 1
ATOM 730 N N . PRO A 1 96 ? -1.093 4.715 13.154 1.00 81.38 96 PRO A N 1
ATOM 731 C CA . PRO A 1 96 ? -1.280 5.577 14.326 1.00 81.38 96 PRO A CA 1
ATOM 732 C C . PRO A 1 96 ? -0.225 5.384 15.423 1.00 81.38 96 PRO A C 1
ATOM 734 O O . PRO A 1 96 ? 0.100 6.313 16.160 1.00 81.38 96 PRO A O 1
ATOM 737 N N . ALA A 1 97 ? 0.337 4.178 15.547 1.00 81.06 97 ALA A N 1
ATOM 738 C CA . ALA A 1 97 ? 1.459 3.914 16.443 1.00 81.06 97 ALA A CA 1
ATOM 739 C C . ALA A 1 97 ? 2.734 4.686 16.060 1.00 81.06 97 ALA A C 1
ATOM 741 O O . ALA A 1 97 ? 3.352 5.284 16.941 1.00 81.06 97 ALA A O 1
ATOM 742 N N . PHE A 1 98 ? 3.089 4.714 14.774 1.00 84.56 98 PHE A N 1
ATOM 743 C CA . PHE A 1 98 ? 4.229 5.475 14.268 1.00 84.56 98 PHE A CA 1
ATOM 744 C C . PHE A 1 98 ? 3.990 6.977 14.424 1.00 84.56 98 PHE A C 1
ATOM 746 O O . PHE A 1 98 ? 4.803 7.657 15.040 1.00 84.56 98 PHE A O 1
ATOM 753 N N . GLN A 1 99 ? 2.816 7.477 14.028 1.00 86.94 99 GLN A N 1
ATOM 754 C CA . GLN A 1 99 ? 2.469 8.894 14.191 1.00 86.94 99 GLN A CA 1
ATOM 755 C C . GLN A 1 99 ? 2.490 9.360 15.657 1.00 86.94 99 GLN A C 1
ATOM 757 O O . GLN A 1 99 ? 2.817 10.511 15.951 1.00 86.94 99 GLN A O 1
ATOM 762 N N . ARG A 1 100 ? 2.084 8.500 16.605 1.00 87.06 100 ARG A N 1
ATOM 763 C CA . ARG A 1 100 ? 2.203 8.798 18.042 1.00 87.06 100 ARG A CA 1
ATOM 764 C C . ARG A 1 100 ? 3.668 8.863 18.465 1.00 87.06 100 ARG A C 1
ATOM 766 O O . ARG A 1 100 ? 4.040 9.800 19.162 1.00 87.06 100 ARG A O 1
ATOM 773 N N . ALA A 1 101 ? 4.486 7.904 18.033 1.00 89.88 101 ALA A N 1
ATOM 774 C CA . ALA A 1 101 ? 5.914 7.895 18.338 1.00 89.88 101 ALA A CA 1
ATOM 775 C C . ALA A 1 101 ? 6.632 9.131 17.767 1.00 89.88 101 ALA A C 1
ATOM 777 O O . ALA A 1 101 ? 7.415 9.751 18.484 1.00 89.88 101 ALA A O 1
ATOM 778 N N . GLU A 1 102 ? 6.313 9.536 16.535 1.00 91.88 102 GLU A N 1
ATOM 779 C CA . GLU A 1 102 ? 6.852 10.757 15.926 1.00 91.88 102 GLU A CA 1
ATOM 780 C C . GLU A 1 102 ? 6.432 12.018 16.685 1.00 91.88 102 GLU A C 1
ATOM 782 O O . GLU A 1 102 ? 7.275 12.847 17.025 1.00 91.88 102 GLU A O 1
ATOM 787 N N . ARG A 1 103 ? 5.153 12.144 17.063 1.00 92.62 103 ARG A N 1
ATOM 788 C CA . ARG A 1 103 ? 4.689 13.278 17.884 1.00 92.62 103 ARG A CA 1
ATOM 789 C C . ARG A 1 103 ? 5.440 13.382 19.211 1.00 92.62 103 ARG A C 1
ATOM 791 O O . ARG A 1 103 ? 5.774 14.484 19.635 1.00 92.62 103 ARG A O 1
ATOM 798 N N . GLU A 1 104 ? 5.727 12.258 19.861 1.00 93.62 104 GLU A N 1
ATOM 799 C CA . GLU A 1 104 ? 6.520 12.242 21.095 1.00 93.62 104 GLU A CA 1
ATOM 800 C C . GLU A 1 104 ? 7.995 12.594 20.853 1.00 93.62 104 GLU A C 1
ATOM 802 O O . GLU A 1 104 ? 8.587 13.310 21.664 1.00 93.62 104 GLU A O 1
ATOM 807 N N . ARG A 1 105 ? 8.592 12.149 19.736 1.00 93.50 105 ARG A N 1
ATOM 808 C CA . ARG A 1 105 ? 9.947 12.565 19.332 1.00 93.50 105 ARG A CA 1
ATOM 809 C C . ARG A 1 105 ? 10.027 14.082 19.159 1.00 93.50 105 ARG A C 1
ATOM 811 O O . ARG A 1 105 ? 10.885 14.705 19.780 1.00 93.50 105 ARG A O 1
ATOM 818 N N . VAL A 1 106 ? 9.089 14.669 18.417 1.00 92.06 106 VAL A N 1
ATOM 819 C CA . VAL A 1 106 ? 9.023 16.122 18.178 1.00 92.06 106 VAL A CA 1
ATOM 820 C C . VAL A 1 106 ? 8.792 16.903 19.475 1.00 92.06 106 VAL A C 1
ATOM 822 O O . VAL A 1 106 ? 9.444 17.913 19.724 1.00 92.06 106 VAL A O 1
ATOM 825 N N . LYS A 1 107 ? 7.911 16.435 20.369 1.00 91.19 107 LYS A N 1
ATOM 826 C CA . LYS A 1 107 ? 7.733 17.084 21.682 1.00 91.19 107 LYS A CA 1
ATOM 827 C C . LYS A 1 107 ? 9.031 17.101 22.489 1.00 91.19 107 LYS A C 1
ATOM 829 O O . LYS A 1 107 ? 9.343 18.112 23.119 1.00 91.19 107 LYS A O 1
ATOM 834 N N . LYS A 1 108 ? 9.791 16.000 22.483 1.00 86.69 108 LYS A N 1
ATOM 835 C CA . LYS A 1 108 ? 11.060 15.896 23.221 1.00 86.69 108 LYS A CA 1
ATOM 836 C C . LYS A 1 108 ? 12.136 16.827 22.666 1.00 86.69 108 LYS A C 1
ATOM 838 O O . LYS A 1 108 ? 12.844 17.434 23.466 1.00 86.69 108 LYS A O 1
ATOM 843 N N . THR A 1 109 ? 12.246 16.970 21.345 1.00 82.00 109 THR A N 1
ATOM 844 C CA . THR A 1 109 ? 13.206 17.905 20.734 1.00 82.00 109 THR A CA 1
ATOM 845 C C . THR A 1 109 ? 12.854 19.353 21.067 1.00 82.00 109 THR A C 1
ATOM 847 O O . THR A 1 109 ? 13.699 20.061 21.605 1.00 82.00 109 THR A O 1
ATOM 850 N N . VAL A 1 110 ? 11.585 19.748 20.913 1.00 77.50 110 VAL A N 1
ATOM 851 C CA . VAL A 1 110 ? 11.110 21.108 21.247 1.00 77.50 110 VAL A CA 1
ATOM 852 C C . VAL A 1 110 ? 11.312 21.443 22.730 1.00 77.50 110 VAL A C 1
ATOM 854 O O . VAL A 1 110 ? 11.667 22.566 23.083 1.00 77.50 110 VAL A O 1
ATOM 857 N N . SER A 1 111 ? 11.101 20.473 23.622 1.00 72.38 111 SER A N 1
ATOM 858 C CA . SER A 1 111 ? 11.323 20.659 25.064 1.00 72.38 111 SER A CA 1
ATOM 859 C C . SER A 1 111 ? 12.805 20.855 25.397 1.00 72.38 111 SER A C 1
ATOM 861 O O . SER A 1 111 ? 13.134 21.643 26.280 1.00 72.38 111 SER A O 1
ATOM 863 N N . LYS A 1 112 ? 13.697 20.155 24.685 1.00 69.88 112 LYS A N 1
ATOM 864 C CA . LYS A 1 112 ? 15.150 20.268 24.852 1.00 69.88 112 LYS A CA 1
ATOM 865 C C . LYS A 1 112 ? 15.681 21.597 24.308 1.00 69.88 112 LYS A C 1
ATOM 867 O O . LYS A 1 112 ? 16.434 22.266 25.002 1.00 69.88 112 LYS A O 1
ATOM 872 N N . GLU A 1 113 ? 15.216 22.022 23.137 1.00 68.12 113 GLU A N 1
ATOM 873 C CA . GLU A 1 113 ? 15.570 23.320 22.544 1.00 68.12 113 GLU A CA 1
ATOM 874 C C . GLU A 1 113 ? 15.103 24.497 23.413 1.00 68.12 113 GLU A C 1
ATOM 876 O O . GLU A 1 113 ? 15.847 25.452 23.618 1.00 68.12 113 GLU A O 1
ATOM 881 N N . ARG A 1 114 ? 13.900 24.419 24.002 1.00 65.38 114 ARG A N 1
ATOM 882 C CA . ARG A 1 114 ? 13.415 25.436 24.953 1.00 65.38 114 ARG A CA 1
ATOM 883 C C . ARG A 1 114 ? 14.214 25.478 26.255 1.00 65.38 114 ARG A C 1
ATOM 885 O O . ARG A 1 114 ? 14.344 26.551 26.835 1.00 65.38 114 ARG A O 1
ATOM 892 N N . ALA A 1 115 ? 14.728 24.339 26.718 1.00 64.62 115 ALA A N 1
ATOM 893 C CA . ALA A 1 115 ? 15.586 24.291 27.898 1.00 64.62 115 ALA A CA 1
ATOM 894 C C . ALA A 1 115 ? 16.971 24.900 27.619 1.00 64.62 115 ALA A C 1
ATOM 896 O O . ALA A 1 115 ? 17.459 25.648 28.457 1.00 64.62 115 ALA A O 1
ATOM 897 N N . ASP A 1 116 ? 17.557 24.662 26.440 1.00 60.41 116 ASP A N 1
ATOM 898 C CA . ASP A 1 116 ? 18.848 25.255 26.049 1.00 60.41 116 ASP A CA 1
ATOM 899 C C . ASP A 1 116 ? 18.756 26.775 25.813 1.00 60.41 116 ASP A C 1
ATOM 901 O O . ASP A 1 116 ? 19.654 27.513 26.211 1.00 60.41 116 ASP A O 1
ATOM 905 N N . VAL A 1 117 ? 17.653 27.277 25.241 1.00 59.56 117 VAL A N 1
ATOM 906 C CA . VAL A 1 117 ? 17.434 28.729 25.052 1.00 59.56 117 VAL A CA 1
ATOM 907 C C . VAL A 1 117 ? 17.192 29.461 26.377 1.00 59.56 117 VAL A C 1
ATOM 909 O O . VAL A 1 117 ? 17.476 30.646 26.476 1.00 59.56 117 VAL A O 1
ATOM 912 N N . SER A 1 118 ? 16.690 28.775 27.406 1.00 57.75 118 SER A N 1
ATOM 913 C CA . SER A 1 118 ? 16.412 29.384 28.713 1.00 57.75 118 SER A CA 1
ATOM 914 C C . SER A 1 118 ? 17.626 29.409 29.657 1.00 57.75 118 SER A C 1
ATOM 916 O O . SER A 1 118 ? 17.492 29.880 30.787 1.00 57.75 118 SER A O 1
ATOM 918 N N . ILE A 1 119 ? 18.773 28.868 29.223 1.00 56.62 119 ILE A N 1
ATOM 919 C CA . ILE A 1 119 ? 20.047 28.821 29.967 1.00 56.62 119 ILE A CA 1
ATOM 920 C C . ILE A 1 119 ? 21.077 29.827 29.391 1.00 56.62 119 ILE A C 1
ATOM 922 O O . ILE A 1 119 ? 22.138 30.026 29.986 1.00 56.62 119 ILE A O 1
ATOM 926 N N . LEU A 1 120 ? 20.752 30.501 28.280 1.00 48.00 120 LEU A N 1
ATOM 927 C CA . LEU A 1 120 ? 21.475 31.661 27.733 1.00 48.00 120 LEU A CA 1
ATOM 928 C C . LEU A 1 120 ? 20.807 32.974 28.162 1.00 48.00 120 LEU A C 1
ATOM 930 O O . LEU A 1 120 ? 21.558 33.956 28.357 1.00 48.00 120 LEU A O 1
#

Organism: Trifolium pratense (NCBI:txid57577)

Secondary structure (DSSP, 8-state):
-------HHHHHHHHHHHHTSGGGG--HHHHHHHHHHHTTS------------------SGGGGSS----BTTB-HHHHHHHHHHH--TT--PPPHHHHHHHHHHHHHHHHHHHHHHTT-

Radius of gyration: 20.95 Å; chains: 1; bounding box: 43×55×51 Å